Protein AF-A0A1F5S2D8-F1 (afdb_monomer_lite)

Structure (mmCIF, N/CA/C/O backbone):
data_AF-A0A1F5S2D8-F1
#
_entry.id   AF-A0A1F5S2D8-F1
#
loop_
_atom_site.group_PDB
_atom_site.id
_atom_site.type_symbol
_atom_site.label_atom_id
_atom_site.label_alt_id
_atom_site.label_comp_id
_atom_site.label_asym_id
_atom_site.label_entity_id
_atom_site.label_seq_id
_atom_site.pdbx_PDB_ins_code
_atom_site.Cartn_x
_atom_site.Cartn_y
_atom_site.Cartn_z
_atom_site.occupancy
_atom_site.B_iso_or_equiv
_atom_site.auth_seq_id
_atom_site.auth_comp_id
_atom_site.auth_asym_id
_atom_site.auth_atom_id
_atom_site.pdbx_PDB_model_num
ATOM 1 N N . MET A 1 1 ? -22.291 -16.198 -5.301 1.00 43.94 1 MET A N 1
ATOM 2 C CA . MET A 1 1 ? -21.686 -16.303 -6.645 1.00 43.94 1 MET A CA 1
ATOM 3 C C . MET A 1 1 ? -20.367 -15.551 -6.625 1.00 43.94 1 MET A C 1
ATOM 5 O O . MET A 1 1 ? -20.374 -14.369 -6.321 1.00 43.94 1 MET A O 1
ATOM 9 N N . SER A 1 2 ? -19.242 -16.239 -6.824 1.00 58.19 2 SER A N 1
ATOM 10 C CA . SER A 1 2 ? -17.920 -15.608 -6.890 1.00 58.19 2 SER A CA 1
ATOM 11 C C . SER A 1 2 ? -17.632 -15.281 -8.351 1.00 58.19 2 SER A C 1
ATOM 13 O O . SER A 1 2 ? -17.524 -16.193 -9.170 1.00 58.19 2 SER A O 1
ATOM 15 N N . SER A 1 3 ? -17.550 -13.996 -8.691 1.00 54.12 3 SER A N 1
ATOM 16 C CA . SER A 1 3 ? -16.988 -13.578 -9.973 1.00 54.12 3 SER A CA 1
ATOM 17 C C . SER A 1 3 ? -15.511 -13.963 -9.968 1.00 54.12 3 SER A C 1
ATOM 19 O O . SER A 1 3 ? -14.702 -13.317 -9.304 1.00 54.12 3 SER A O 1
ATOM 21 N N . LYS A 1 4 ? -15.157 -15.053 -10.657 1.00 70.94 4 LYS A N 1
ATOM 22 C CA . LYS A 1 4 ? -13.759 -15.436 -10.873 1.00 70.94 4 LYS A CA 1
ATOM 23 C C . LYS A 1 4 ? -13.142 -14.433 -11.839 1.00 70.94 4 LYS A C 1
ATOM 25 O O . LYS A 1 4 ? -13.263 -14.582 -13.052 1.00 70.94 4 LYS A O 1
ATOM 30 N N . ILE A 1 5 ? -12.515 -13.397 -11.295 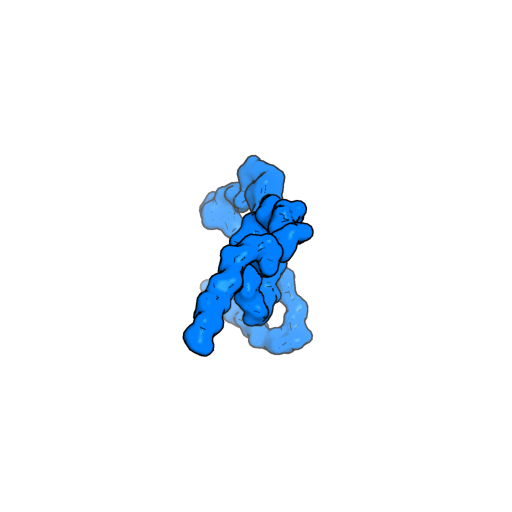1.00 81.81 5 ILE A N 1
ATOM 31 C CA . ILE A 1 5 ? -11.637 -12.520 -12.066 1.00 81.81 5 ILE A CA 1
ATOM 32 C C . ILE A 1 5 ? -10.508 -13.402 -12.609 1.00 81.81 5 ILE A C 1
ATOM 34 O O . ILE A 1 5 ? -9.810 -14.057 -11.836 1.00 81.81 5 ILE A O 1
ATOM 38 N N . GLN A 1 6 ? -10.375 -13.470 -13.934 1.00 86.94 6 GLN A N 1
ATOM 39 C CA . GLN A 1 6 ? -9.243 -14.131 -14.576 1.00 86.94 6 GLN A CA 1
ATOM 40 C C . GLN A 1 6 ? -8.130 -13.101 -14.742 1.00 86.94 6 GLN A C 1
ATOM 42 O O . GLN A 1 6 ? -8.311 -12.089 -15.419 1.00 86.94 6 GLN A O 1
ATOM 47 N N . PHE A 1 7 ? -6.997 -13.346 -14.091 1.00 89.31 7 PHE A N 1
ATOM 48 C CA . PHE A 1 7 ? -5.799 -12.541 -14.284 1.00 89.31 7 PHE A CA 1
ATOM 49 C C . PHE A 1 7 ? -5.051 -13.026 -15.527 1.00 89.31 7 PHE A C 1
ATOM 51 O O . PHE A 1 7 ? -4.978 -14.226 -15.788 1.00 89.31 7 PHE A O 1
ATOM 58 N N . ALA A 1 8 ? -4.499 -12.083 -16.280 1.00 93.44 8 ALA A N 1
ATOM 59 C CA . ALA A 1 8 ? -3.708 -12.305 -17.475 1.00 93.44 8 ALA A CA 1
ATOM 60 C C . ALA A 1 8 ? -2.430 -11.465 -17.383 1.00 93.44 8 ALA A C 1
ATOM 62 O O . ALA A 1 8 ? -2.419 -10.388 -16.784 1.00 93.44 8 ALA A O 1
ATOM 63 N N . ASN A 1 9 ? -1.349 -11.968 -17.977 1.00 93.56 9 ASN A N 1
ATOM 64 C CA . ASN A 1 9 ? -0.084 -11.240 -18.041 1.00 93.56 9 ASN A CA 1
ATOM 65 C C . ASN A 1 9 ? -0.241 -9.953 -18.867 1.00 93.56 9 ASN A C 1
ATOM 67 O O . ASN A 1 9 ? -1.175 -9.837 -19.659 1.00 93.56 9 ASN A O 1
ATOM 71 N N . ASP A 1 10 ? 0.660 -8.990 -18.659 1.00 93.69 10 ASP A N 1
ATOM 72 C CA . ASP A 1 10 ? 0.738 -7.732 -19.423 1.00 93.69 10 ASP A CA 1
ATOM 73 C C . ASP A 1 10 ? -0.515 -6.836 -19.346 1.00 93.69 10 ASP A C 1
ATOM 75 O O . ASP A 1 10 ? -0.773 -6.017 -20.226 1.00 93.69 10 ASP A O 1
ATOM 79 N N . ASN A 1 11 ? -1.294 -6.966 -18.268 1.00 92.06 11 ASN A N 1
ATOM 80 C CA . ASN A 1 11 ? -2.479 -6.152 -18.003 1.00 92.06 11 ASN A CA 1
ATOM 81 C C . ASN A 1 11 ? -2.319 -5.307 -16.733 1.00 92.06 11 ASN A C 1
ATOM 83 O O . ASN A 1 11 ? -1.667 -5.711 -15.768 1.00 92.06 11 ASN A O 1
ATOM 87 N N . TYR A 1 12 ? -2.974 -4.144 -16.719 1.00 91.50 12 TYR A N 1
ATOM 88 C CA . TYR A 1 12 ? -3.054 -3.272 -15.549 1.00 91.50 12 TYR A CA 1
ATOM 89 C C . TYR A 1 12 ? -4.346 -3.534 -14.777 1.00 91.50 12 TYR A C 1
ATOM 91 O O . TYR A 1 12 ? -5.428 -3.613 -15.358 1.00 91.50 12 TYR A O 1
ATOM 99 N N . TYR A 1 13 ? -4.236 -3.626 -13.452 1.00 90.75 13 TYR A N 1
ATOM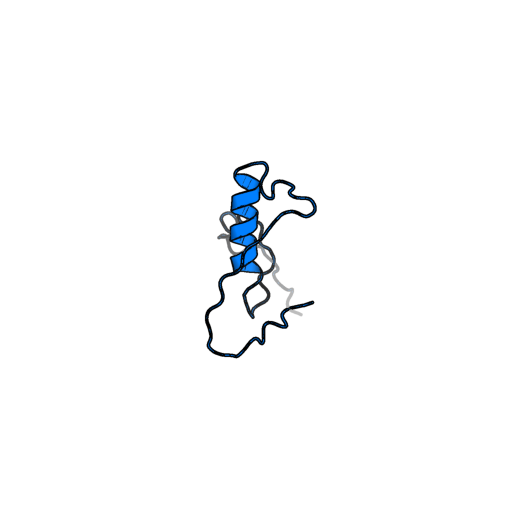 100 C CA . TYR A 1 13 ? -5.360 -3.897 -12.560 1.00 90.75 13 TYR A CA 1
ATOM 101 C C . TYR A 1 13 ? -5.485 -2.804 -11.503 1.00 90.75 13 TYR A C 1
ATOM 103 O O . TYR A 1 13 ? -4.493 -2.377 -10.913 1.00 90.75 13 TYR A O 1
ATOM 111 N N . HIS A 1 14 ? -6.719 -2.388 -11.220 1.00 90.00 14 HIS A N 1
ATOM 112 C CA . HIS A 1 14 ? -7.012 -1.522 -10.083 1.00 90.00 14 HIS A CA 1
ATOM 113 C C . HIS A 1 14 ? -7.207 -2.370 -8.827 1.00 90.00 14 HIS A C 1
ATOM 115 O O . HIS A 1 14 ? -8.129 -3.183 -8.752 1.00 90.00 14 HIS A O 1
ATOM 121 N N . VAL A 1 15 ? -6.345 -2.168 -7.834 1.00 87.69 15 VAL A N 1
ATOM 122 C CA . VAL A 1 15 ? -6.431 -2.840 -6.534 1.00 87.69 15 VAL A CA 1
ATOM 123 C C . VAL A 1 15 ? -7.040 -1.875 -5.523 1.00 87.69 15 VAL A C 1
ATOM 125 O O . VAL A 1 15 ? -6.548 -0.762 -5.350 1.00 87.69 15 VAL A O 1
ATOM 128 N N . LEU A 1 16 ? -8.112 -2.302 -4.853 1.00 88.44 16 LEU A N 1
ATOM 129 C CA . LEU A 1 16 ? -8.738 -1.558 -3.762 1.00 88.44 16 LEU A CA 1
ATOM 130 C C . LEU A 1 16 ? -8.597 -2.356 -2.466 1.00 88.44 16 LEU A C 1
ATOM 132 O O . LEU A 1 16 ? -9.087 -3.480 -2.369 1.00 88.44 16 LEU A O 1
ATOM 136 N N . ASN A 1 17 ? -7.974 -1.748 -1.458 1.00 90.38 17 ASN A N 1
ATOM 137 C CA . ASN A 1 17 ? -7.848 -2.337 -0.130 1.00 90.38 17 ASN A CA 1
ATOM 138 C C . ASN A 1 17 ? -8.940 -1.784 0.788 1.00 90.38 17 ASN A C 1
ATOM 140 O O . ASN A 1 17 ? -9.182 -0.579 0.817 1.00 90.38 17 ASN A O 1
ATOM 144 N N . ARG A 1 18 ? -9.588 -2.668 1.554 1.00 91.81 18 ARG A N 1
ATOM 145 C CA . ARG A 1 18 ? -10.559 -2.312 2.599 1.00 91.81 18 ARG A CA 1
ATOM 146 C C . ARG A 1 18 ? -10.207 -3.033 3.894 1.00 91.81 18 ARG A C 1
ATOM 148 O O . ARG A 1 18 ? -9.781 -4.187 3.849 1.00 91.81 18 ARG A O 1
ATOM 155 N N . GLY A 1 19 ? -10.425 -2.387 5.036 1.00 92.06 19 GLY A N 1
ATOM 156 C CA . GLY A 1 19 ? -10.310 -3.067 6.321 1.00 92.06 19 GLY A CA 1
ATOM 157 C C . GLY A 1 19 ? -11.380 -4.146 6.468 1.00 92.06 19 GLY A C 1
ATOM 158 O O . GLY A 1 19 ? -12.516 -3.995 6.007 1.00 92.06 19 GLY A O 1
ATOM 159 N N . VAL A 1 20 ? -11.018 -5.251 7.118 1.00 92.75 20 VAL A N 1
ATOM 160 C CA . VAL A 1 20 ? -11.987 -6.280 7.515 1.00 92.75 20 VAL A CA 1
ATOM 161 C C . VAL A 1 20 ? -12.999 -5.638 8.465 1.00 92.75 20 VAL A C 1
ATOM 163 O O . VAL A 1 20 ? -12.611 -4.872 9.350 1.00 92.75 20 VAL A O 1
ATOM 166 N N . ASP A 1 21 ? -14.282 -5.917 8.249 1.00 94.75 21 ASP A N 1
ATOM 167 C CA . ASP A 1 21 ? -15.408 -5.314 8.977 1.00 94.75 21 ASP A CA 1
ATOM 168 C C . ASP A 1 21 ? -15.477 -3.781 8.878 1.00 94.75 21 ASP A C 1
ATOM 170 O O . ASP A 1 21 ? -15.946 -3.103 9.786 1.00 94.75 21 ASP A O 1
ATOM 174 N N . GLY A 1 22 ? -14.984 -3.210 7.773 1.00 89.56 22 GLY A N 1
ATOM 175 C CA . GLY A 1 22 ? -15.055 -1.766 7.531 1.00 89.56 22 GLY A CA 1
ATOM 176 C C . GLY A 1 22 ? -14.129 -0.940 8.426 1.00 89.56 22 GLY A C 1
ATOM 177 O O . GLY A 1 22 ? -14.281 0.277 8.505 1.00 89.56 22 GLY A O 1
ATOM 178 N N . ARG A 1 23 ? -13.162 -1.579 9.093 1.00 94.75 23 ARG A N 1
ATOM 179 C CA . ARG A 1 23 ? -12.165 -0.879 9.906 1.00 94.75 23 ARG A CA 1
ATOM 180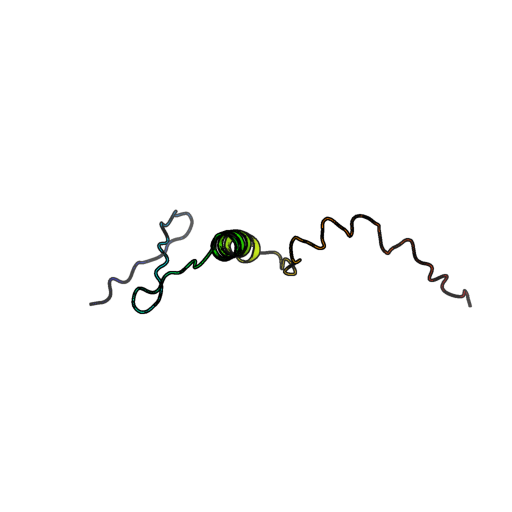 C C . ARG A 1 23 ? -11.330 0.077 9.058 1.00 94.75 23 ARG A C 1
ATOM 182 O O . ARG A 1 23 ? -11.028 -0.195 7.894 1.00 94.75 23 ARG A O 1
ATOM 189 N N . GLN A 1 24 ? -10.924 1.183 9.674 1.00 95.38 24 GLN A N 1
ATOM 190 C CA . GLN A 1 24 ? -9.965 2.096 9.066 1.00 95.38 24 GLN A CA 1
ATOM 191 C C . GLN A 1 24 ? -8.626 1.377 8.865 1.00 95.38 24 GLN A C 1
ATOM 193 O O . GLN A 1 24 ? -8.166 0.649 9.742 1.00 95.38 24 GLN A O 1
ATOM 198 N N . ILE A 1 25 ? -8.031 1.550 7.684 1.00 93.38 25 ILE A N 1
ATOM 199 C CA . ILE A 1 25 ? -6.743 0.932 7.324 1.00 93.38 25 ILE A CA 1
ATOM 200 C C . ILE A 1 25 ? -5.580 1.751 7.889 1.00 93.38 25 ILE A C 1
ATOM 202 O O . ILE A 1 25 ? -4.554 1.192 8.264 1.00 93.38 25 ILE A O 1
ATOM 206 N N . PHE A 1 26 ? -5.755 3.070 7.954 1.00 96.06 26 PHE A N 1
ATOM 207 C CA . PHE A 1 26 ? -4.756 4.020 8.421 1.00 96.06 26 PHE A CA 1
ATOM 208 C C . PHE A 1 26 ? -5.359 4.801 9.579 1.00 96.06 26 PHE A C 1
ATOM 210 O O . PHE A 1 26 ? -6.397 5.441 9.400 1.00 96.06 26 PHE A O 1
ATOM 217 N N . LEU A 1 27 ? -4.744 4.703 10.757 1.00 95.81 27 LEU A N 1
ATOM 218 C CA . LEU A 1 27 ? -5.160 5.466 11.935 1.00 95.81 27 LEU A CA 1
ATOM 219 C C . LEU A 1 27 ? -4.415 6.803 12.013 1.00 95.81 27 LEU A C 1
ATOM 221 O O . LEU A 1 27 ? -4.926 7.765 12.581 1.00 95.81 27 LEU A O 1
ATOM 225 N N . ASP A 1 28 ? -3.231 6.865 11.404 1.00 96.12 28 ASP A N 1
ATOM 226 C CA . ASP A 1 28 ? -2.417 8.063 11.276 1.00 96.12 28 ASP A CA 1
ATOM 227 C C . ASP A 1 28 ? -1.659 8.113 9.930 1.00 96.12 28 ASP A C 1
ATOM 229 O O . ASP A 1 28 ? -1.730 7.214 9.085 1.00 96.12 28 ASP A O 1
ATOM 233 N N . GLU A 1 29 ? -0.928 9.207 9.713 1.00 95.56 29 GLU A N 1
ATOM 234 C CA . GLU A 1 29 ? -0.109 9.406 8.513 1.00 95.56 29 GLU A CA 1
ATOM 235 C C . GLU A 1 29 ? 1.062 8.410 8.430 1.00 95.56 29 GLU A C 1
ATOM 237 O O . GLU A 1 29 ? 1.484 8.024 7.335 1.00 95.56 29 GLU A O 1
ATOM 242 N N . ALA A 1 30 ? 1.580 7.958 9.576 1.00 92.94 30 ALA A N 1
ATOM 243 C CA . ALA A 1 30 ? 2.690 7.017 9.622 1.00 92.94 30 ALA A CA 1
ATOM 244 C C . ALA A 1 30 ? 2.272 5.633 9.102 1.00 92.94 30 ALA A C 1
ATOM 246 O O . ALA A 1 30 ? 3.036 5.008 8.360 1.00 92.94 30 ALA A O 1
ATOM 247 N N . ASP A 1 31 ? 1.058 5.181 9.416 1.00 94.12 31 ASP A N 1
ATOM 248 C CA . ASP A 1 31 ? 0.466 3.960 8.872 1.00 94.12 31 ASP A CA 1
ATOM 249 C C . ASP A 1 31 ? 0.312 4.042 7.350 1.00 94.12 31 ASP A C 1
ATOM 251 O O . ASP A 1 31 ? 0.685 3.100 6.642 1.00 94.12 31 ASP A O 1
ATOM 255 N N . HIS A 1 32 ? -0.182 5.176 6.841 1.00 93.19 32 HIS A N 1
ATOM 256 C CA . HIS A 1 32 ? -0.316 5.409 5.401 1.00 93.19 32 HIS A CA 1
ATOM 257 C C . HIS A 1 32 ? 1.046 5.371 4.698 1.00 93.19 32 HIS A C 1
ATOM 259 O O . HIS A 1 32 ? 1.225 4.671 3.698 1.00 93.19 32 HIS A O 1
ATOM 265 N N . LYS A 1 33 ? 2.044 6.062 5.256 1.00 93.19 33 LYS A N 1
ATOM 266 C CA . LYS A 1 33 ? 3.399 6.076 4.700 1.00 93.19 33 LYS A CA 1
ATOM 267 C C . LYS A 1 33 ? 4.038 4.687 4.718 1.00 93.19 33 LYS A C 1
ATOM 269 O O . LYS A 1 33 ? 4.569 4.256 3.697 1.00 93.19 33 LYS A O 1
ATOM 274 N N . ARG A 1 34 ? 3.936 3.960 5.837 1.00 89.12 34 ARG A N 1
ATOM 275 C CA . ARG A 1 34 ? 4.444 2.582 5.955 1.00 89.12 34 ARG A CA 1
ATOM 276 C C . ARG A 1 34 ? 3.800 1.669 4.918 1.00 89.12 34 ARG A C 1
ATOM 278 O O . ARG A 1 34 ? 4.475 0.801 4.368 1.00 89.12 34 ARG A O 1
ATOM 285 N N . PHE A 1 35 ? 2.507 1.843 4.656 1.00 91.81 35 PHE A N 1
ATOM 286 C CA . PHE A 1 35 ? 1.797 1.063 3.650 1.00 91.81 35 PHE A CA 1
ATOM 287 C C . PHE A 1 35 ? 2.340 1.315 2.236 1.00 91.81 35 PHE A C 1
ATOM 289 O O . PHE A 1 35 ? 2.616 0.351 1.524 1.00 91.81 35 PHE A O 1
ATOM 296 N N . LEU A 1 36 ? 2.581 2.573 1.853 1.00 91.06 36 LEU A N 1
ATOM 297 C CA . LEU A 1 36 ? 3.194 2.901 0.558 1.00 91.06 36 LEU A CA 1
ATOM 298 C C . LEU A 1 36 ? 4.626 2.361 0.437 1.00 91.06 36 LEU A C 1
ATOM 300 O O . LEU A 1 36 ? 4.956 1.730 -0.566 1.00 91.06 36 LEU A O 1
ATOM 304 N N . GLU A 1 37 ? 5.450 2.528 1.476 1.00 89.25 37 GLU A N 1
ATOM 305 C CA . GLU A 1 37 ? 6.809 1.961 1.518 1.00 89.25 37 GLU A CA 1
ATOM 306 C C . GLU A 1 37 ? 6.780 0.428 1.385 1.00 89.25 37 GLU A C 1
ATOM 308 O O . GLU A 1 37 ? 7.618 -0.169 0.712 1.00 89.25 37 GLU A O 1
ATOM 313 N N . SER A 1 38 ? 5.788 -0.222 1.994 1.00 87.38 38 SER A N 1
ATOM 314 C CA . SER A 1 38 ? 5.595 -1.671 1.900 1.00 87.38 38 SER A CA 1
ATOM 315 C C . SER A 1 38 ? 5.197 -2.112 0.490 1.00 87.38 38 SER A C 1
ATOM 317 O O . SER A 1 38 ? 5.698 -3.128 0.016 1.00 87.38 38 SER A O 1
ATOM 319 N N . LEU A 1 39 ? 4.340 -1.354 -0.208 1.00 88.25 39 LEU A N 1
ATOM 320 C CA . LEU A 1 39 ? 3.988 -1.651 -1.601 1.00 88.25 39 LEU A CA 1
ATOM 321 C C . LEU A 1 39 ? 5.215 -1.624 -2.513 1.00 88.25 39 LEU A C 1
ATOM 323 O O . LEU A 1 39 ? 5.324 -2.464 -3.399 1.00 88.25 39 LEU A O 1
ATOM 327 N N . GLU A 1 40 ? 6.144 -0.697 -2.304 1.00 85.06 40 GLU A N 1
ATOM 328 C CA . GLU A 1 40 ? 7.383 -0.660 -3.080 1.00 85.06 40 GLU A CA 1
ATOM 329 C C . GLU A 1 40 ? 8.330 -1.806 -2.689 1.00 85.06 40 GLU A C 1
ATOM 331 O O . GLU A 1 40 ? 8.850 -2.520 -3.549 1.00 85.06 40 GLU A O 1
ATOM 336 N N . ASN A 1 41 ? 8.541 -2.007 -1.387 1.00 84.56 41 ASN A N 1
ATOM 337 C CA . ASN A 1 41 ? 9.528 -2.959 -0.877 1.00 84.56 41 ASN A CA 1
ATOM 338 C C . ASN A 1 41 ? 9.131 -4.426 -1.064 1.00 84.56 41 ASN A C 1
ATOM 340 O O . ASN A 1 41 ? 10.012 -5.281 -1.100 1.00 84.56 41 ASN A O 1
ATOM 344 N N . PHE A 1 42 ? 7.837 -4.731 -1.175 1.00 85.25 42 PHE A N 1
ATOM 345 C CA . PHE A 1 42 ? 7.355 -6.103 -1.359 1.00 85.25 42 PHE A CA 1
ATOM 346 C C . PHE A 1 42 ? 7.057 -6.459 -2.817 1.00 85.25 42 PHE A C 1
ATOM 348 O O . PHE A 1 42 ? 7.000 -7.641 -3.141 1.00 85.25 42 PHE A O 1
ATOM 355 N N . ASN A 1 43 ? 6.927 -5.473 -3.711 1.00 86.62 43 ASN A N 1
ATOM 356 C CA . ASN A 1 43 ? 6.709 -5.704 -5.144 1.00 86.62 43 ASN A CA 1
ATOM 357 C C . ASN A 1 43 ? 8.015 -5.637 -5.956 1.00 86.62 43 ASN A C 1
ATOM 359 O O . ASN A 1 43 ? 8.053 -5.100 -7.062 1.00 86.62 43 ASN A O 1
ATOM 363 N N . THR A 1 44 ? 9.098 -6.191 -5.416 1.00 83.81 44 THR A N 1
ATOM 364 C CA . THR A 1 44 ? 10.396 -6.315 -6.092 1.00 83.81 44 THR A CA 1
ATOM 365 C C . THR A 1 44 ? 10.797 -7.784 -6.191 1.00 83.81 44 THR A C 1
ATOM 367 O O . THR A 1 44 ? 10.462 -8.587 -5.324 1.00 83.81 44 THR A O 1
ATOM 370 N N . LYS A 1 45 ? 11.510 -8.148 -7.264 1.00 81.50 45 LYS A N 1
ATOM 371 C CA . LYS A 1 45 ? 12.084 -9.496 -7.422 1.00 81.50 45 LYS A CA 1
ATOM 372 C C . LYS A 1 45 ? 13.301 -9.703 -6.524 1.00 81.50 45 LYS A C 1
ATOM 374 O O . LYS A 1 45 ? 13.558 -10.820 -6.085 1.00 81.50 45 LYS A O 1
ATOM 379 N N . ASP A 1 46 ? 14.021 -8.622 -6.250 1.00 77.31 46 ASP A N 1
ATOM 380 C CA . ASP A 1 46 ? 15.172 -8.635 -5.364 1.00 77.31 46 ASP A CA 1
ATOM 381 C C . ASP A 1 46 ? 14.702 -8.533 -3.920 1.00 77.31 46 ASP A C 1
ATOM 383 O O . ASP A 1 46 ? 13.872 -7.681 -3.590 1.00 77.31 46 ASP A O 1
ATOM 387 N N . HIS A 1 47 ? 15.253 -9.382 -3.054 1.00 61.62 47 HIS A N 1
ATOM 388 C CA . HIS A 1 47 ? 15.037 -9.290 -1.619 1.00 61.62 47 HIS A CA 1
ATOM 389 C C . HIS A 1 47 ? 15.635 -7.970 -1.116 1.00 61.62 47 HIS A C 1
ATOM 391 O O . HIS A 1 47 ? 16.818 -7.857 -0.807 1.00 61.62 47 HIS A O 1
ATOM 397 N N . LYS A 1 48 ? 14.815 -6.925 -1.024 1.00 62.00 48 LYS A N 1
ATOM 398 C CA . LYS A 1 48 ? 15.186 -5.778 -0.206 1.00 62.00 48 LYS A CA 1
ATOM 399 C C . LYS A 1 48 ? 15.067 -6.258 1.235 1.00 62.00 48 LYS A C 1
ATOM 401 O O . LYS A 1 48 ? 13.959 -6.498 1.718 1.00 62.00 48 LYS A O 1
ATOM 406 N N . THR A 1 49 ? 16.193 -6.427 1.931 1.00 58.22 49 THR A N 1
ATOM 407 C CA . THR A 1 49 ? 16.174 -6.393 3.399 1.00 58.22 49 THR A CA 1
ATOM 408 C C . THR A 1 49 ? 15.328 -5.180 3.759 1.00 58.22 49 THR A C 1
ATOM 410 O O . THR A 1 49 ? 15.564 -4.117 3.185 1.00 58.22 49 THR A O 1
ATOM 413 N N . ILE A 1 50 ? 14.299 -5.336 4.603 1.00 56.69 50 ILE A N 1
ATOM 414 C CA . ILE A 1 50 ? 13.474 -4.209 5.056 1.00 56.69 50 ILE A CA 1
ATOM 415 C C . ILE A 1 50 ? 14.401 -3.314 5.870 1.00 56.69 50 ILE A C 1
ATOM 417 O O . ILE A 1 50 ? 14.506 -3.412 7.094 1.00 56.69 50 ILE A O 1
ATOM 421 N N . GLN A 1 51 ? 15.144 -2.478 5.166 1.00 53.31 51 GLN A N 1
ATOM 422 C CA . GLN A 1 51 ? 15.956 -1.451 5.740 1.00 53.31 51 GLN A CA 1
ATOM 423 C C . GLN A 1 51 ? 14.940 -0.432 6.211 1.00 53.31 51 GLN A C 1
ATOM 425 O O . GLN A 1 51 ? 14.279 0.241 5.421 1.00 53.31 5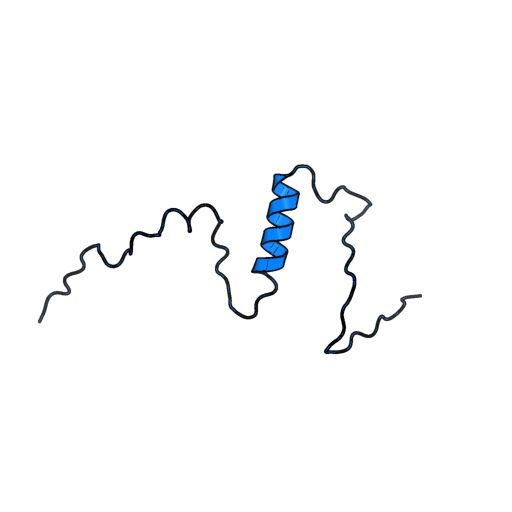1 GLN A O 1
ATOM 430 N N . ARG A 1 52 ? 14.711 -0.404 7.530 1.00 52.28 52 ARG A N 1
ATOM 431 C CA . ARG A 1 52 ? 13.989 0.697 8.164 1.00 52.28 52 ARG A CA 1
ATOM 432 C C . ARG A 1 52 ? 14.629 1.954 7.598 1.00 52.28 52 ARG A C 1
ATOM 434 O O . ARG A 1 52 ? 15.786 2.218 7.914 1.00 52.28 52 ARG A O 1
ATOM 441 N N . SER A 1 53 ? 13.884 2.715 6.802 1.00 51.97 53 SER A N 1
ATOM 442 C CA . SER A 1 53 ? 14.319 3.896 6.037 1.00 51.97 53 SER A CA 1
ATOM 443 C C . SER A 1 53 ? 14.928 5.033 6.889 1.00 51.97 53 SER A C 1
ATOM 445 O O . SER A 1 53 ? 15.232 6.115 6.391 1.00 51.97 53 SER A O 1
ATOM 447 N N . ARG A 1 54 ? 15.155 4.788 8.188 1.00 52.09 54 ARG A N 1
ATOM 448 C CA . ARG A 1 54 ? 15.999 5.563 9.100 1.00 52.09 54 ARG A CA 1
ATOM 449 C C . ARG A 1 54 ? 17.493 5.203 9.070 1.00 52.09 54 ARG A C 1
ATOM 451 O O . ARG A 1 54 ? 18.277 6.087 9.392 1.00 52.09 54 ARG A O 1
ATOM 458 N N . LEU A 1 55 ? 17.896 3.972 8.741 1.00 49.47 55 LEU A N 1
ATOM 459 C CA . LEU A 1 55 ? 19.299 3.531 8.866 1.00 49.47 55 LEU A CA 1
ATOM 460 C C . LEU A 1 55 ? 20.126 3.743 7.588 1.00 49.47 55 LEU A C 1
ATOM 462 O O . LEU A 1 55 ? 21.297 4.095 7.686 1.00 49.47 55 LEU A O 1
ATOM 466 N N . ASP A 1 56 ? 19.511 3.695 6.406 1.00 52.91 56 ASP A N 1
ATOM 467 C CA . ASP A 1 56 ? 20.225 3.867 5.124 1.00 52.91 56 ASP A CA 1
ATOM 468 C C . ASP A 1 56 ? 20.762 5.289 4.920 1.00 52.91 56 ASP A C 1
ATOM 470 O O . ASP A 1 56 ? 21.717 5.508 4.179 1.00 52.91 56 ASP A O 1
ATOM 474 N N . LYS A 1 57 ? 20.180 6.276 5.617 1.00 50.84 57 LYS A N 1
ATOM 475 C CA . LYS A 1 57 ? 20.708 7.648 5.650 1.00 50.84 57 LYS A CA 1
ATOM 476 C C . LYS A 1 57 ? 21.850 7.834 6.660 1.00 50.84 57 LYS A C 1
ATOM 478 O O . LYS A 1 57 ? 22.495 8.878 6.623 1.00 50.84 57 LYS A O 1
ATOM 483 N N . LEU A 1 58 ? 22.100 6.864 7.546 1.00 49.09 58 LEU A N 1
ATOM 484 C CA . LEU A 1 58 ? 23.198 6.888 8.526 1.00 49.09 58 LEU A CA 1
ATOM 485 C C . LEU A 1 58 ? 24.387 5.992 8.127 1.00 49.09 58 LEU A C 1
ATOM 487 O O . LEU A 1 58 ? 25.515 6.299 8.502 1.00 49.09 58 LEU A O 1
ATOM 491 N N . GLU A 1 59 ? 24.167 4.943 7.332 1.00 48.03 59 GLU A N 1
ATOM 492 C CA . GLU A 1 59 ? 25.181 3.947 6.929 1.00 48.03 59 GLU A CA 1
ATOM 493 C C . GLU A 1 59 ? 25.915 4.300 5.614 1.00 48.03 59 GLU A C 1
ATOM 495 O O . GLU A 1 59 ? 26.510 3.449 4.963 1.00 48.03 59 GLU A O 1
ATOM 500 N N . ALA A 1 60 ? 25.965 5.578 5.222 1.00 49.28 60 ALA A N 1
ATOM 501 C CA . ALA A 1 60 ? 26.894 6.044 4.182 1.00 49.28 60 ALA A CA 1
ATOM 502 C C . ALA A 1 60 ? 28.313 6.300 4.743 1.00 49.28 60 ALA A C 1
ATOM 504 O O . ALA A 1 60 ? 29.010 7.227 4.327 1.00 49.28 60 ALA A O 1
ATOM 505 N N . LYS A 1 61 ? 28.753 5.482 5.705 1.00 48.53 61 LYS A N 1
ATOM 506 C CA . LYS A 1 61 ? 30.165 5.311 6.054 1.00 48.53 61 LYS A CA 1
ATOM 507 C C . LYS A 1 61 ? 30.487 3.833 5.865 1.00 48.53 61 LYS A C 1
ATOM 509 O O . LYS A 1 61 ? 29.911 3.012 6.569 1.00 48.53 61 LYS A O 1
ATOM 514 N N . PRO A 1 62 ? 31.373 3.474 4.925 1.00 42.31 62 PRO A N 1
ATOM 515 C CA . PRO A 1 62 ? 31.653 2.078 4.648 1.00 42.31 62 PRO A CA 1
ATOM 516 C C . PRO A 1 62 ? 32.236 1.424 5.905 1.00 42.31 62 PRO A C 1
ATOM 518 O O . PRO A 1 62 ? 33.308 1.805 6.374 1.00 42.31 62 PRO A O 1
ATOM 521 N N . LEU A 1 63 ? 31.558 0.391 6.410 1.00 48.69 63 LEU A N 1
ATOM 522 C CA . LEU A 1 63 ? 32.056 -0.503 7.466 1.00 48.69 63 LEU A CA 1
ATOM 523 C C . LEU A 1 63 ? 33.329 -1.277 7.049 1.00 48.69 63 LEU A C 1
ATOM 525 O O . LEU A 1 63 ? 33.904 -2.003 7.850 1.00 48.69 63 LEU A O 1
ATOM 529 N N . LEU A 1 64 ? 33.822 -1.074 5.822 1.00 45.03 64 LEU A N 1
ATOM 530 C CA . LEU A 1 64 ? 35.132 -1.531 5.347 1.00 45.03 64 LEU A CA 1
ATOM 531 C C . LEU A 1 64 ? 36.324 -0.740 5.919 1.00 45.03 64 LEU A C 1
ATOM 533 O O . LEU A 1 64 ? 37.464 -1.111 5.661 1.00 45.03 64 LEU A O 1
ATOM 537 N N . ALA A 1 65 ? 36.093 0.326 6.693 1.00 50.22 65 ALA A N 1
ATOM 538 C CA . ALA A 1 65 ? 37.161 1.128 7.300 1.00 50.22 65 ALA A CA 1
ATOM 539 C C . ALA A 1 65 ? 37.503 0.749 8.758 1.00 50.22 65 ALA A C 1
ATOM 541 O O . ALA A 1 65 ? 38.283 1.459 9.391 1.00 50.22 65 ALA A O 1
ATOM 542 N N . LEU A 1 66 ? 36.947 -0.338 9.311 1.00 43.06 66 LEU A N 1
ATOM 543 C CA . LEU A 1 66 ? 37.283 -0.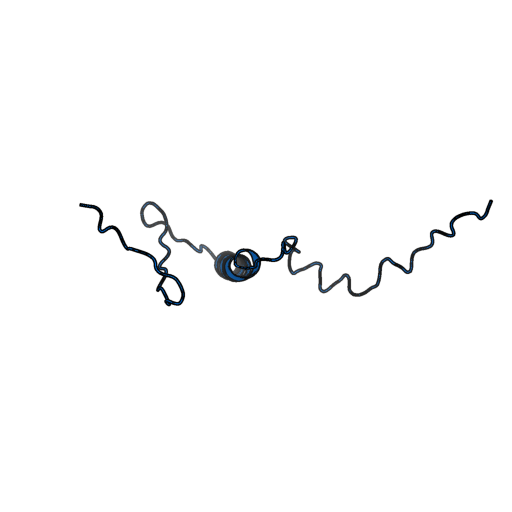800 10.662 1.00 43.06 66 LEU A CA 1
ATOM 544 C C . LEU A 1 66 ? 38.044 -2.133 10.617 1.00 43.06 66 LEU A C 1
ATOM 546 O O . LEU A 1 66 ? 37.493 -3.204 10.834 1.00 43.06 66 LEU A O 1
ATOM 550 N N . ASN A 1 67 ? 39.334 -2.024 10.302 1.00 51.72 67 ASN A N 1
ATOM 551 C CA . ASN A 1 67 ? 40.429 -2.793 10.895 1.00 51.72 67 ASN A CA 1
ATOM 552 C C . ASN A 1 67 ? 40.134 -4.259 11.263 1.00 51.72 67 ASN A C 1
ATOM 554 O O . ASN A 1 67 ? 39.946 -4.590 12.432 1.00 51.72 67 ASN A O 1
ATOM 558 N N . TYR A 1 68 ? 40.255 -5.151 10.284 1.00 40.84 68 TYR A N 1
ATOM 559 C CA . TYR A 1 68 ? 40.790 -6.485 10.542 1.00 40.84 68 TYR A CA 1
ATOM 560 C C . TYR A 1 68 ? 42.011 -6.672 9.645 1.00 40.84 68 TYR A C 1
ATOM 562 O O . TYR A 1 68 ? 41.907 -7.117 8.504 1.00 40.84 68 TYR A O 1
ATOM 570 N N . GLU A 1 69 ? 43.182 -6.287 10.154 1.00 45.88 69 GLU A N 1
ATOM 571 C CA . GLU A 1 69 ? 44.442 -6.817 9.640 1.00 45.88 69 GLU A CA 1
ATOM 572 C C . GLU A 1 69 ? 44.431 -8.325 9.909 1.00 45.88 69 GLU A C 1
ATOM 574 O O . GLU A 1 69 ? 44.573 -8.775 11.046 1.00 45.88 69 GLU A O 1
ATOM 579 N N . THR A 1 70 ? 44.191 -9.128 8.875 1.00 44.62 70 THR A N 1
ATOM 580 C CA . THR A 1 70 ? 44.373 -10.576 8.971 1.00 44.62 70 THR A CA 1
ATOM 581 C C . THR A 1 70 ? 45.861 -10.851 9.208 1.00 44.62 70 THR A C 1
ATOM 583 O O . THR A 1 70 ? 46.672 -10.424 8.377 1.00 44.62 70 THR A O 1
ATOM 586 N N . PRO A 1 71 ? 46.255 -11.545 10.292 1.00 42.91 71 PRO A N 1
ATOM 587 C CA . PRO A 1 71 ? 47.654 -11.874 10.518 1.00 42.91 71 PRO A CA 1
ATOM 588 C C . PRO A 1 71 ? 48.131 -12.789 9.386 1.00 42.91 71 PRO A C 1
ATOM 590 O O . PRO A 1 71 ? 47.541 -13.840 9.130 1.00 42.91 71 PRO A O 1
ATOM 593 N N . LYS A 1 72 ? 49.178 -12.359 8.676 1.00 52.69 72 LYS A N 1
ATOM 594 C CA . LYS A 1 72 ? 49.884 -13.197 7.702 1.00 52.69 72 LYS A CA 1
ATOM 595 C C . LYS A 1 72 ? 50.614 -14.304 8.468 1.00 52.69 72 LYS A C 1
ATOM 597 O O . LYS A 1 72 ? 51.381 -13.993 9.377 1.00 52.69 72 LYS A O 1
ATOM 602 N N . ILE A 1 73 ? 50.340 -15.558 8.107 1.00 53.12 73 ILE A N 1
ATOM 603 C CA . ILE A 1 73 ? 51.169 -16.725 8.451 1.00 53.12 73 ILE A CA 1
ATOM 604 C C . ILE A 1 73 ? 52.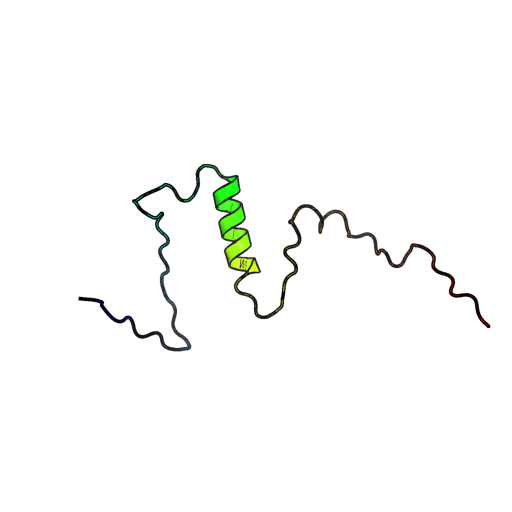387 -16.724 7.528 1.00 53.12 73 ILE A C 1
ATOM 606 O O . ILE A 1 73 ? 52.192 -16.406 6.329 1.00 53.12 73 ILE A O 1
#

Radius of gyration: 21.45 Å; chains: 1; bounding box: 73×26×31 Å

Secondary structure (DSSP, 8-state):
----PPP-TT---------GGG--S-SSHHHHHHHHHHHHHHS-SS------TTTTTT--S-GGGS---PPP-

Sequence (73 aa):
MSSKIQFANDNYYHVLNRGVDGRQIFLDEADHKRFLESLENFNTKDHKTIQRSRLDKLEAKPLLALNYETPKI

Foldseek 3Di:
DDPPDDDDPPDDDDDDDADDVRDDQDPDPVSVVVVVVCVVQVPDPDNDPPPVVVCVVVCVPPPVPDDDPPDDD

Organism: NCBI:txid1797993

pLDDT: mean 73.65, std 20.08, range [40.84, 96.12]